Protein 3DF8 (pdb70)

Sequence (105 aa):
SNNALRYGDTEICCIDPSEESVLHLLLGKKYTLIISVVLGNGSTRQNFNNDIRSSSIPPGISSTILSRRRIKDLIDSSGLVERRSGQITTYALTEKGNVRNSSLPLLQYISSVLDRN

Secondary structure (DSSP, 8-state):
----EETTEE----TTSSTHHHHHSTT--HHHHHTSSSS-B-HHHHHHTSTT--HHHHHHHHHHHHHTTSEEEEESSSEEEEE-S---HHHH--HHHHHHHHHH-

Structure (mmCIF, N/CA/C/O backbone):
data_3DF8
#
_entry.id   3DF8
#
_cell.length_a   65.739
_cell.length_b   54.755
_cell.length_c   40.687
_cell.angle_alpha   90.00
_cell.angle_beta   125.31
_cell.angle_gamma   90.00
#
_symmetry.space_group_name_H-M   'C 1 2 1'
#
loop_
_entity.id
_entity.type
_entity.pdbx_description
1 polymer 'possible HxlR family transcriptional factor'
2 non-polymer 'ACETATE ION'
3 water water
#
loop_
_atom_site.group_PDB
_atom_site.id
_atom_site.type_symbol
_atom_site.label_atom_id
_atom_site.label_alt_id
_atom_site.label_comp_id
_atom_site.label_asym_id
_atom_site.label_entity_id
_atom_site.label_seq_id
_atom_site.pdbx_PDB_ins_code
_atom_site.Cartn_x
_atom_site.Cartn_y
_atom_site.Cartn_z
_atom_site.occupancy
_atom_site.B_iso_or_equiv
_atom_site.auth_seq_id
_atom_site.auth_comp_id
_atom_site.auth_asym_id
_atom_site.auth_atom_id
_atom_site.pdbx_PDB_model_num
ATOM 1 N N . SER A 1 1 ? -10.415 21.770 17.737 1.00 36.73 -2 SER A N 1
ATOM 2 C CA . SER A 1 1 ? -9.300 22.637 18.208 1.00 36.27 -2 SER A CA 1
ATOM 3 C C . SER A 1 1 ? -8.557 23.266 17.037 1.00 35.28 -2 SER A C 1
ATOM 4 O O . SER A 1 1 ? -8.379 22.640 15.973 1.00 35.90 -2 SER A O 1
ATOM 7 N N . ASN A 1 2 ? -8.124 24.504 17.269 1.00 33.96 -1 ASN A N 1
ATOM 8 C CA A ASN A 1 2 ? -7.662 25.408 16.215 0.50 33.06 -1 ASN A CA 1
ATOM 9 C CA B ASN A 1 2 ? -7.641 25.360 16.192 0.50 33.05 -1 ASN A CA 1
ATOM 10 C C . ASN A 1 2 ? -6.217 25.852 16.369 1.00 32.42 -1 ASN A C 1
ATOM 11 O O . ASN A 1 2 ? -5.703 25.916 17.477 1.00 32.77 -1 ASN A O 1
ATOM 20 N N . ALA A 1 3 ? -5.592 26.188 15.250 1.00 31.43 0 ALA A N 1
ATOM 21 C CA . ALA A 1 3 ? -4.314 26.862 15.272 1.00 31.00 0 ALA A CA 1
ATOM 22 C C . ALA A 1 3 ? -4.652 28.337 15.273 1.00 30.63 0 ALA A C 1
ATOM 23 O O . ALA A 1 3 ? -5.545 28.766 14.533 1.00 31.26 0 ALA A O 1
ATOM 33 N N . LEU A 1 5 ? -3.022 31.969 14.595 1.00 29.52 2 LEU A N 1
ATOM 34 C CA . LEU A 1 5 ? -1.845 32.551 13.938 1.00 30.45 2 LEU A CA 1
ATOM 35 C C . LEU A 1 5 ? -1.815 34.086 14.040 1.00 31.10 2 LEU A C 1
ATOM 36 O O . LEU A 1 5 ? -2.754 34.760 13.649 1.00 32.83 2 LEU A O 1
ATOM 41 N N . ARG A 1 6 ? -0.726 34.617 14.576 1.00 31.38 3 ARG A N 1
ATOM 42 C CA . ARG A 1 6 ? -0.573 36.055 14.754 1.00 31.04 3 ARG A CA 1
ATOM 43 C C . ARG A 1 6 ? -0.465 36.732 13.387 1.00 30.97 3 ARG A C 1
ATOM 44 O O . ARG A 1 6 ? 0.359 36.338 12.565 1.00 32.05 3 ARG A O 1
ATOM 52 N N . TYR A 1 7 ? -1.294 37.754 13.164 1.00 30.67 4 TYR A N 1
ATOM 53 C CA . TYR A 1 7 ? -1.218 38.537 11.932 1.00 30.64 4 TYR A CA 1
ATOM 54 C C . TYR A 1 7 ? -1.426 40.007 12.314 1.00 29.31 4 TYR A C 1
ATOM 55 O O . TYR A 1 7 ? -2.557 40.492 12.356 1.00 29.58 4 TYR A O 1
ATOM 64 N N . GLY A 1 8 ? -0.335 40.706 12.641 1.00 29.52 5 GLY A N 1
ATOM 65 C CA . GLY A 1 8 ? -0.478 42.089 13.106 1.00 29.08 5 GLY A CA 1
ATOM 66 C C . GLY A 1 8 ? -1.219 42.101 14.434 1.00 29.21 5 GLY A C 1
ATOM 67 O O . GLY A 1 8 ? -0.928 41.314 15.325 1.00 29.78 5 GLY A O 1
ATOM 68 N N . ASP A 1 9 ? -2.211 42.967 14.560 1.00 27.53 6 ASP A N 1
ATOM 69 C CA . ASP A 1 9 ? -2.978 43.109 15.794 1.00 29.01 6 ASP A CA 1
ATOM 70 C C . ASP A 1 9 ? -4.059 42.029 15.926 1.00 28.64 6 ASP A C 1
ATOM 71 O O . ASP A 1 9 ? -4.835 42.060 16.876 1.00 30.34 6 ASP A O 1
ATOM 76 N N . THR A 1 10 ? -4.131 41.110 14.963 1.00 28.31 7 THR A N 1
ATOM 77 C CA . THR A 1 10 ? -5.215 40.131 14.895 1.00 29.02 7 THR A CA 1
ATOM 78 C C . THR A 1 10 ? -4.652 38.709 15.031 1.00 27.83 7 THR A C 1
ATOM 79 O O . THR A 1 10 ? -3.436 38.485 14.855 1.00 27.98 7 THR A O 1
ATOM 83 N N . GLU A 1 11 ? -5.522 37.757 15.346 1.00 26.75 8 GLU A N 1
ATOM 84 C CA . GLU A 1 11 ? -5.136 36.351 15.200 1.00 28.15 8 GLU A CA 1
ATOM 85 C C . GLU A 1 11 ? -6.073 35.652 14.215 1.00 27.58 8 GLU A C 1
ATOM 86 O O . GLU A 1 11 ? -7.293 35.848 14.254 1.00 27.69 8 GLU A O 1
ATOM 92 N N . ILE A 1 12 ? -5.483 34.849 13.343 1.00 28.49 9 ILE A N 1
ATOM 93 C CA . ILE A 1 12 ? -6.224 34.097 12.330 1.00 28.91 9 ILE A CA 1
ATOM 94 C C . ILE A 1 12 ? -6.443 32.708 12.938 1.00 28.83 9 ILE A C 1
ATOM 95 O O . ILE A 1 12 ? -5.486 32.098 13.439 1.00 29.05 9 ILE A O 1
ATOM 100 N N . CYS A 1 13 ? -7.692 32.251 12.882 1.00 27.28 10 CYS A N 1
ATOM 101 C CA A CYS A 1 13 ? -8.078 30.950 13.372 0.50 27.26 10 CYS A CA 1
ATOM 102 C CA B CYS A 1 13 ? -8.090 30.941 13.362 0.50 28.31 10 CYS A CA 1
ATOM 103 C C . CYS A 1 13 ? -8.209 29.961 12.206 1.00 28.00 10 CYS A C 1
ATOM 104 O O . CYS A 1 13 ? -8.972 30.213 11.261 1.00 27.25 10 CYS A O 1
ATOM 109 N N . ILE A 1 14 ? -7.452 28.860 12.267 1.00 27.87 11 ILE A N 1
ATOM 110 C CA . ILE A 1 14 ? -7.549 27.773 11.287 1.00 28.04 11 ILE A CA 1
ATOM 111 C C . ILE A 1 14 ? -7.750 26.429 11.994 1.00 28.25 11 ILE A C 1
ATOM 112 O O . ILE A 1 14 ? -6.969 26.035 12.867 1.00 28.02 11 ILE A O 1
ATOM 117 N N . ASP A 1 15 ? -8.777 25.714 11.588 1.00 28.87 12 ASP A N 1
ATOM 118 C CA . ASP A 1 15 ? -8.945 24.371 12.055 1.00 30.05 12 ASP A CA 1
ATOM 119 C C . ASP A 1 15 ? -8.263 23.415 11.067 1.00 31.28 12 ASP A C 1
ATOM 120 O O . ASP A 1 15 ? -8.756 23.220 9.966 1.00 31.16 12 ASP A O 1
ATOM 125 N N . PRO A 1 16 ? -7.133 22.799 11.470 1.00 32.52 13 PRO A N 1
ATOM 126 C CA . PRO A 1 16 ? -6.366 22.006 10.524 1.00 33.72 13 PRO A CA 1
ATOM 127 C C . PRO A 1 16 ? -7.133 20.771 10.042 1.00 34.14 13 PRO A C 1
ATOM 128 O O . PRO A 1 16 ? -6.857 20.285 8.952 1.00 35.37 13 PRO A O 1
ATOM 132 N N . SER A 1 17 ? -8.095 20.287 10.833 1.00 35.19 14 SER A N 1
ATOM 133 C CA . SER A 1 17 ? -8.889 19.114 10.454 1.00 35.46 14 SER A CA 1
ATOM 134 C C . SER A 1 17 ? -10.103 19.438 9.566 1.00 35.43 14 SER A C 1
ATOM 135 O O . SER A 1 17 ? -10.689 18.533 8.970 1.00 35.51 14 SER A O 1
ATOM 138 N N . GLU A 1 18 ? -10.492 20.715 9.519 1.00 35.21 15 GLU A N 1
ATOM 139 C CA A GLU A 1 18 ? -11.559 21.189 8.631 0.50 35.18 15 GLU A CA 1
ATOM 140 C CA B GLU A 1 18 ? -11.546 21.181 8.612 0.50 35.12 15 GLU A CA 1
ATOM 141 C C . GLU A 1 18 ? -11.283 22.617 8.158 1.00 35.05 15 GLU A C 1
ATOM 142 O O . GLU A 1 18 ? -11.663 23.598 8.809 1.00 35.41 15 GLU A O 1
ATOM 153 N N . SER A 1 19 ? -10.578 22.722 7.042 1.00 34.61 16 SER A N 1
ATOM 154 C CA . SER A 1 19 ? -10.251 23.990 6.427 1.00 33.27 16 SER A CA 1
ATOM 155 C C . SER A 1 19 ? -9.994 23.714 4.972 1.00 33.78 16 SER A C 1
ATOM 156 O O . SER A 1 19 ? -9.529 22.624 4.618 1.00 34.23 16 SER A O 1
ATOM 159 N N . VAL A 1 20 ? -10.272 24.705 4.130 1.00 32.42 17 VAL A N 1
ATOM 160 C CA . VAL A 1 20 ? -9.977 24.617 2.696 1.00 32.16 17 VAL A CA 1
ATOM 161 C C . VAL A 1 20 ? -8.453 24.665 2.466 1.00 30.52 17 VAL A C 1
ATOM 162 O O . VAL A 1 20 ? -7.976 24.456 1.359 1.00 29.18 17 VAL A O 1
ATOM 166 N N . LEU A 1 21 ? -7.706 24.923 3.541 1.00 29.65 18 LEU A N 1
ATOM 167 C CA . LEU A 1 21 ? -6.253 24.853 3.500 1.00 28.31 18 LEU A CA 1
ATOM 168 C C . LEU A 1 21 ? -5.823 23.451 3.035 1.00 28.00 18 LEU A C 1
ATOM 169 O O . LEU A 1 21 ? -4.853 23.340 2.297 1.00 27.24 18 LEU A O 1
ATOM 174 N N . HIS A 1 22 ? -6.556 22.406 3.447 1.00 28.90 19 HIS A N 1
ATOM 175 C CA . HIS A 1 22 ? -6.261 21.027 3.059 1.00 30.07 19 HIS A CA 1
ATOM 176 C C . HIS A 1 22 ? -6.226 20.912 1.547 1.00 29.78 19 HIS A C 1
ATOM 177 O O . HIS A 1 22 ? -5.251 20.412 0.960 1.00 29.81 19 HIS A O 1
ATOM 184 N N . LEU A 1 23 ? -7.285 21.393 0.913 1.00 30.25 20 LEU A N 1
ATOM 185 C CA . LEU A 1 23 ? -7.368 21.335 -0.557 1.00 30.37 20 LEU A CA 1
ATOM 186 C C . LEU A 1 23 ? -6.252 22.166 -1.182 1.00 32.08 20 LEU A C 1
ATOM 187 O O . LEU A 1 23 ? -5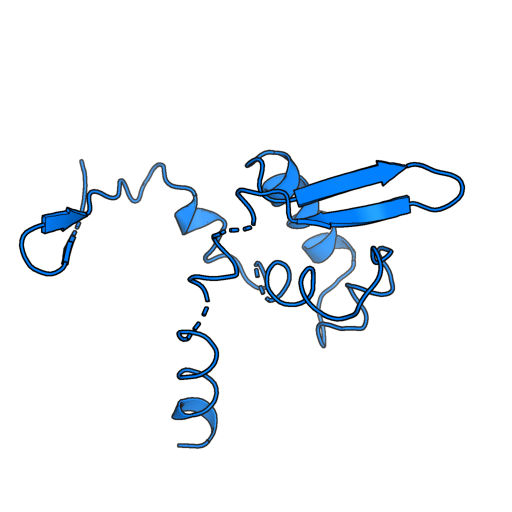.524 21.680 -2.070 1.00 32.10 20 LEU A O 1
ATOM 192 N N . LEU A 1 24 ? -6.104 23.391 -0.684 1.00 31.13 21 LEU A N 1
ATOM 193 C CA A LEU A 1 24 ? -5.102 24.306 -1.222 0.50 32.96 21 LEU A CA 1
ATOM 194 C CA B LEU A 1 24 ? -5.084 24.320 -1.184 0.50 32.90 21 LEU A CA 1
ATOM 195 C C . LEU A 1 24 ? -3.688 23.739 -1.206 1.00 32.52 21 LEU A C 1
ATOM 196 O O . LEU A 1 24 ? -2.888 24.059 -2.084 1.00 33.32 21 LEU A O 1
ATOM 205 N N . GLY A 1 25 ? -3.403 22.889 -0.235 1.00 32.78 22 GLY A N 1
ATOM 206 C CA . GLY A 1 25 ? -2.078 22.271 -0.122 1.00 32.77 22 GLY A CA 1
ATOM 207 C C . GLY A 1 25 ? -1.807 21.076 -1.029 1.00 32.09 22 GLY A C 1
ATOM 208 O O . GLY A 1 25 ? -0.650 20.775 -1.316 1.00 32.25 22 GLY A O 1
ATOM 209 N N . LYS A 1 26 ? -2.856 20.387 -1.470 1.00 31.77 23 LYS A N 1
ATOM 210 C CA . LYS A 1 26 ? -2.693 19.222 -2.330 1.00 31.54 23 LYS A CA 1
ATOM 211 C C . LYS A 1 26 ? -1.923 19.602 -3.599 1.00 30.09 23 LYS A 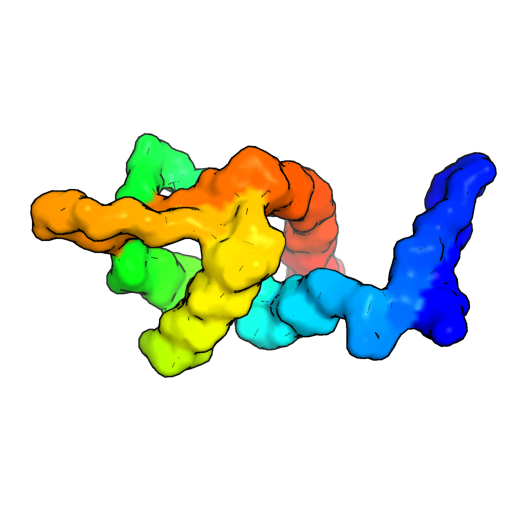C 1
ATOM 212 O O . LYS A 1 26 ? -2.096 20.721 -4.130 1.00 30.18 23 LYS A O 1
ATOM 218 N N . LYS A 1 27 ? -1.108 18.658 -4.079 1.00 29.46 24 LYS A N 1
ATOM 219 C CA . LYS A 1 27 ? -0.247 18.883 -5.225 1.00 28.20 24 LYS A CA 1
ATOM 220 C C . LYS A 1 27 ? -1.054 19.512 -6.367 1.00 28.47 24 LYS A C 1
ATOM 221 O O . LYS A 1 27 ? -2.137 19.019 -6.699 1.00 27.82 24 LYS A O 1
ATOM 227 N N . TYR A 1 28 ? -0.517 20.598 -6.946 1.00 28.32 25 TYR A N 1
ATOM 228 C CA . TYR A 1 28 ? -1.099 21.296 -8.107 1.00 28.81 25 TYR A CA 1
ATOM 229 C C . TYR A 1 28 ? -2.205 22.310 -7.836 1.00 28.80 25 TYR A C 1
ATOM 230 O O . TYR A 1 28 ? -2.531 23.094 -8.711 1.00 29.16 25 TYR A O 1
ATOM 239 N N . THR A 1 29 ? -2.806 22.288 -6.652 1.00 29.70 26 THR A N 1
ATOM 240 C CA . THR A 1 29 ? -4.030 23.111 -6.461 1.00 28.91 26 THR A CA 1
ATOM 241 C C . THR A 1 29 ? -3.724 24.580 -6.628 1.00 28.79 26 THR A C 1
ATOM 242 O O . THR A 1 29 ? -4.461 25.297 -7.314 1.00 29.77 26 THR A O 1
ATOM 254 N N . LEU A 1 31 ? -1.256 25.865 -8.251 1.00 29.49 28 LEU A N 1
ATOM 255 C CA . LEU A 1 31 ? -0.925 26.090 -9.670 1.00 29.99 28 LEU A CA 1
ATOM 256 C C . LEU A 1 31 ? -2.194 26.139 -10.532 1.00 30.67 28 LEU A C 1
ATOM 257 O O . LEU A 1 31 ? -2.239 26.936 -11.482 1.00 29.61 28 LEU A O 1
ATOM 262 N N . ILE A 1 32 ? -3.185 25.287 -10.245 1.00 29.61 29 ILE A N 1
ATOM 263 C CA . ILE A 1 32 ? -4.465 25.322 -11.009 1.00 29.63 29 ILE A CA 1
ATOM 264 C C . ILE A 1 32 ? -5.139 26.703 -10.810 1.00 29.77 29 ILE A C 1
ATOM 265 O O . ILE A 1 32 ? -5.554 27.360 -11.786 1.00 31.22 29 ILE A O 1
ATOM 270 N N . ILE A 1 33 ? -5.281 27.127 -9.558 1.00 29.65 30 ILE A N 1
ATOM 271 C CA . ILE A 1 33 ? -5.825 28.471 -9.275 1.00 29.78 30 ILE A CA 1
ATOM 272 C C . ILE A 1 33 ? -5.058 29.559 -10.007 1.00 30.83 30 ILE A C 1
ATOM 273 O O . ILE A 1 33 ? -5.651 30.456 -10.577 1.00 31.62 30 ILE A O 1
ATOM 278 N N . SER A 1 34 ? -3.729 29.467 -9.981 1.00 30.02 31 SER A N 1
ATOM 279 C CA . SER A 1 34 ? -2.897 30.477 -10.652 1.00 29.45 31 SER A CA 1
ATOM 280 C C . SER A 1 34 ? -3.117 30.504 -12.175 1.00 28.34 31 SER A C 1
ATOM 281 O O . SER A 1 34 ? -3.298 31.591 -12.793 1.00 29.92 31 SER A O 1
ATOM 284 N N . VAL A 1 35 ? -3.111 29.343 -12.809 1.00 29.48 32 VAL A N 1
ATOM 285 C CA A VAL A 1 35 ? -3.217 29.353 -14.278 0.50 29.47 32 VAL A CA 1
ATOM 286 C CA B VAL A 1 35 ? -3.229 29.293 -14.271 0.50 29.85 32 VAL A CA 1
ATOM 287 C C . VAL A 1 35 ? -4.628 29.763 -14.714 1.00 29.83 32 VAL A C 1
ATOM 288 O O . VAL A 1 35 ? -4.791 30.347 -15.768 1.00 29.45 32 VAL A O 1
ATOM 295 N N . LEU A 1 36 ? -5.645 29.463 -13.891 1.00 29.61 33 LEU A N 1
ATOM 296 C CA . LEU A 1 36 ? -7.026 29.830 -14.265 1.00 31.83 33 LEU A CA 1
ATOM 297 C C . LEU A 1 36 ? -7.212 31.343 -14.373 1.00 32.62 33 LEU A C 1
ATOM 298 O O . LEU A 1 36 ? -8.154 31.860 -15.026 1.00 33.33 33 LEU A O 1
ATOM 303 N N . GLY A 1 37 ? -6.299 32.068 -13.741 1.00 32.67 34 GLY A N 1
ATOM 304 C CA . GLY A 1 37 ? -6.279 33.536 -13.828 1.00 34.43 34 GLY A CA 1
ATOM 305 C C . GLY A 1 37 ? -5.287 34.122 -14.824 1.00 34.47 34 GLY A C 1
ATOM 306 O O . GLY A 1 37 ? -5.086 35.329 -14.829 1.00 34.99 34 GLY A O 1
ATOM 307 N N . ASN A 1 38 ? -4.641 33.283 -15.638 1.00 35.53 35 ASN A N 1
ATOM 308 C CA . ASN A 1 38 ? -3.778 33.728 -16.753 1.00 35.74 35 ASN A CA 1
ATOM 309 C C . ASN A 1 38 ? -4.611 34.108 -17.985 1.00 37.71 35 ASN A C 1
ATOM 310 O O . ASN A 1 38 ? -5.821 33.904 -17.997 1.00 38.33 35 ASN A O 1
ATOM 315 N N . GLY A 1 39 ? -3.966 34.615 -19.038 1.00 39.07 36 GLY A N 1
ATOM 316 C CA . GLY A 1 39 ? -4.673 34.919 -20.316 1.00 40.35 36 GLY A CA 1
ATOM 317 C C . GLY A 1 39 ? -5.968 35.731 -20.235 1.00 40.83 36 GLY A C 1
ATOM 318 O O . GLY A 1 39 ? -6.278 36.332 -19.194 1.00 40.09 36 GLY A O 1
ATOM 319 N N . SER A 1 40 ? -6.740 35.732 -21.329 1.00 41.52 37 SER A N 1
ATOM 320 C CA . SER A 1 40 ? -7.865 36.680 -21.492 1.00 42.35 37 SER A CA 1
AT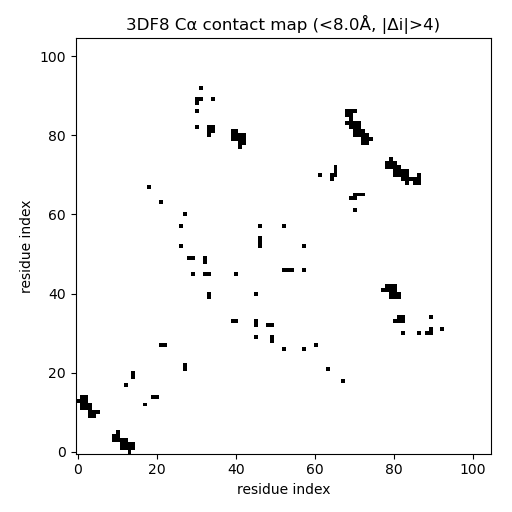OM 321 C C . SER A 1 40 ? -9.234 36.028 -21.721 1.00 42.42 37 SER A C 1
ATOM 322 O O . SER A 1 40 ? -10.228 36.715 -22.004 1.00 43.03 37 SER A O 1
ATOM 325 N N . THR A 1 41 ? -9.281 34.709 -21.618 1.00 41.48 38 THR A N 1
ATOM 326 C CA . THR A 1 41 ? -10.417 33.957 -22.134 1.00 41.13 38 THR A CA 1
ATOM 327 C C . THR A 1 41 ? -10.581 32.795 -21.206 1.00 39.96 38 THR A C 1
ATOM 328 O O . THR A 1 41 ? -9.594 32.339 -20.624 1.00 40.02 38 THR A O 1
ATOM 332 N N . ARG A 1 42 ? -11.815 32.308 -21.068 1.00 38.48 39 ARG A N 1
ATOM 333 C CA . ARG A 1 42 ? -12.038 31.048 -20.363 1.00 36.84 39 ARG A CA 1
ATOM 334 C C . ARG A 1 42 ? -11.213 29.948 -21.033 1.00 35.70 39 ARG A C 1
ATOM 335 O O . ARG A 1 42 ? -11.159 29.866 -22.259 1.00 35.70 39 ARG A O 1
ATOM 343 N N . GLN A 1 43 ? -10.641 29.067 -20.218 1.00 34.69 40 GLN A N 1
ATOM 344 C CA . GLN A 1 43 ? -9.776 27.977 -20.710 1.00 33.10 40 GLN A CA 1
ATOM 345 C C . GLN A 1 43 ? -10.503 26.657 -20.692 1.00 32.14 40 GLN A C 1
ATOM 346 O O . GLN A 1 43 ? -11.269 26.403 -19.771 1.00 31.59 40 GLN A O 1
ATOM 352 N N . ASN A 1 44 ? -10.218 25.808 -21.680 1.00 28.58 41 ASN A N 1
ATOM 353 C CA . ASN A 1 44 ? -10.733 24.442 -21.672 1.00 30.12 41 ASN A CA 1
ATOM 354 C C . ASN A 1 44 ? -9.770 23.560 -20.902 1.00 29.00 41 ASN A C 1
ATOM 355 O O . ASN A 1 44 ? -8.722 24.046 -20.428 1.00 29.15 41 ASN A O 1
ATOM 360 N N . PHE A 1 45 ? -10.112 22.277 -20.766 1.00 29.73 42 PHE A N 1
ATOM 361 C CA . PHE A 1 45 ? -9.364 21.377 -19.899 1.00 30.13 42 PHE A CA 1
ATOM 362 C C . PHE A 1 45 ? -7.960 21.157 -20.412 1.00 30.35 42 PHE A C 1
ATOM 363 O O . PHE A 1 45 ? -6.999 21.168 -19.616 1.00 29.85 42 PHE A O 1
ATOM 371 N N . ASN A 1 46 ? -7.834 21.028 -21.730 1.00 30.11 43 ASN A N 1
ATOM 372 C CA A ASN A 1 46 ? -6.501 20.863 -22.338 0.50 30.41 43 ASN A CA 1
ATOM 373 C CA B ASN A 1 46 ? -6.505 20.840 -22.326 0.50 30.64 43 ASN A CA 1
ATOM 374 C C . ASN A 1 46 ? -5.610 22.071 -22.137 1.00 30.53 43 ASN A C 1
ATOM 375 O O . ASN A 1 46 ? -4.413 21.919 -21.905 1.00 31.41 43 ASN A O 1
ATOM 384 N N . ASP A 1 47 ? -6.194 23.271 -22.225 1.00 30.93 44 ASP A N 1
ATOM 385 C CA . ASP A 1 47 ? -5.454 24.548 -22.028 1.00 32.46 44 ASP A CA 1
ATOM 386 C C . ASP A 1 47 ? -4.799 24.554 -20.632 1.00 31.87 44 ASP A C 1
ATOM 387 O O . ASP A 1 47 ? -3.628 24.926 -20.456 1.00 30.64 44 ASP A O 1
ATOM 392 N N . ILE A 1 48 ? -5.610 24.187 -19.646 1.00 30.43 45 ILE A N 1
ATOM 393 C CA . ILE A 1 48 ? -5.194 24.155 -18.240 1.00 30.48 45 ILE A CA 1
ATOM 394 C C . ILE A 1 48 ? -4.104 23.108 -18.043 1.00 30.36 45 ILE A C 1
ATOM 395 O O . ILE A 1 48 ? -3.036 23.404 -17.506 1.00 29.97 45 ILE A O 1
ATOM 400 N N . ARG A 1 49 ? -4.369 21.883 -18.500 1.00 29.39 46 ARG A N 1
ATOM 401 C CA . ARG A 1 49 ? -3.420 20.778 -18.350 1.00 30.94 46 ARG A CA 1
ATOM 402 C C . ARG A 1 49 ? -2.065 21.091 -19.006 1.00 30.35 46 ARG A C 1
ATOM 403 O O . ARG A 1 49 ? -1.009 20.856 -18.406 1.00 30.44 46 ARG A O 1
ATOM 411 N N . SER A 1 50 ? -2.101 21.680 -20.210 1.00 30.07 47 SER A N 1
ATOM 412 C CA . SER A 1 50 ? -0.892 22.038 -20.951 1.00 31.54 47 SER A CA 1
ATOM 413 C C . SER A 1 50 ? -0.062 23.098 -20.259 1.00 31.04 47 SER A C 1
ATOM 414 O O . SER A 1 50 ? 1.149 23.188 -20.479 1.00 30.98 47 SER A O 1
ATOM 417 N N . SER A 1 51 ? -0.726 23.903 -19.430 1.00 30.50 48 SER A N 1
ATOM 418 C CA A SER A 1 51 ? -0.096 25.011 -18.723 0.50 30.66 48 SER A CA 1
ATOM 419 C CA B SER A 1 51 ? -0.054 25.001 -18.754 0.50 30.50 48 SER A CA 1
ATOM 420 C C . SER A 1 51 ? 0.581 24.579 -17.419 1.00 30.93 48 SER A C 1
ATOM 421 O O . SER A 1 51 ? 1.285 25.365 -16.798 1.00 31.22 48 SER A O 1
ATOM 426 N N . ILE A 1 52 ? 0.358 23.332 -16.992 1.00 30.63 49 ILE A N 1
ATOM 427 C CA . ILE A 1 52 ? 0.962 22.825 -15.761 1.00 30.93 49 ILE A CA 1
ATOM 428 C C . ILE A 1 52 ? 1.750 21.562 -16.111 1.00 31.45 49 ILE A C 1
ATOM 429 O O . ILE A 1 52 ? 1.195 20.460 -16.071 1.00 30.7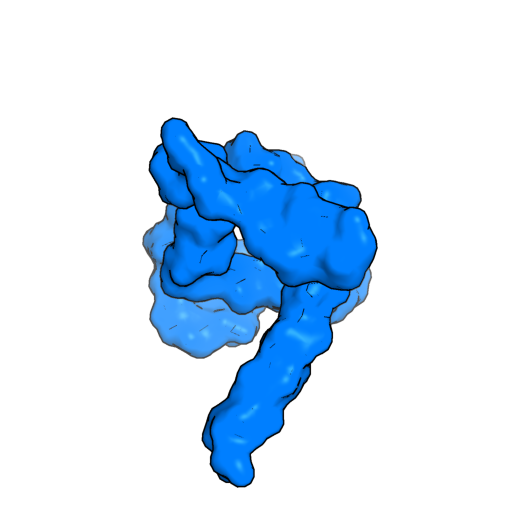6 49 ILE A O 1
ATOM 434 N N A PRO A 1 53 ? 3.082 21.708 -16.248 0.50 32.17 50 PRO A N 1
ATOM 435 N N B PRO A 1 53 ? 2.959 21.729 -16.684 0.50 32.15 50 PRO A N 1
ATOM 436 C CA A PRO A 1 53 ? 3.995 20.623 -16.611 0.50 32.18 50 PRO A CA 1
ATOM 437 C CA B PRO A 1 53 ? 3.715 20.547 -17.107 0.50 32.28 50 PRO A CA 1
ATOM 438 C C A PRO A 1 53 ? 3.709 19.347 -15.822 0.50 32.28 50 PRO A C 1
ATOM 439 C C B PRO A 1 53 ? 3.771 19.433 -16.047 0.50 32.52 50 PRO A C 1
ATOM 440 O O A PRO A 1 53 ? 3.717 19.382 -14.589 0.50 32.32 50 PRO A O 1
ATOM 441 O O B PRO A 1 53 ? 4.068 19.676 -14.884 0.50 32.62 50 PRO A O 1
ATOM 448 N N . GLY A 1 54 ? 3.447 18.225 -16.496 1.00 32.85 51 GLY A N 1
ATOM 449 C CA . GLY A 1 54 ? 3.374 17.000 -15.702 1.00 32.55 51 GLY A CA 1
ATOM 450 C C . GLY A 1 54 ? 2.099 16.623 -14.957 1.00 31.92 51 GLY A C 1
ATOM 451 O O . GLY A 1 54 ? 2.011 15.492 -14.456 1.00 32.11 51 GLY A O 1
ATOM 452 N N . ILE A 1 55 ? 1.118 17.529 -14.849 1.00 30.84 52 ILE A N 1
ATOM 453 C CA . ILE A 1 55 ? -0.154 17.165 -14.215 1.00 30.41 52 ILE A CA 1
ATOM 454 C C . ILE A 1 55 ? -0.915 16.120 -15.068 1.00 29.49 52 ILE A C 1
ATOM 455 O O . ILE A 1 55 ? -0.989 16.260 -16.283 1.00 30.15 52 ILE A O 1
ATOM 460 N N . SER A 1 56 ? -1.463 15.079 -14.438 1.00 29.28 53 SER A N 1
ATOM 461 C CA . SER A 1 56 ? -2.278 14.092 -15.168 1.00 29.08 53 SER A CA 1
ATOM 462 C C . SER A 1 56 ? -3.714 14.586 -15.333 1.00 28.45 53 SER A C 1
ATOM 463 O O . SER A 1 56 ? -4.179 15.450 -14.576 1.00 29.02 53 SER A O 1
ATOM 466 N N . SER A 1 57 ? -4.406 14.056 -16.344 1.00 28.29 54 SER A N 1
ATOM 467 C C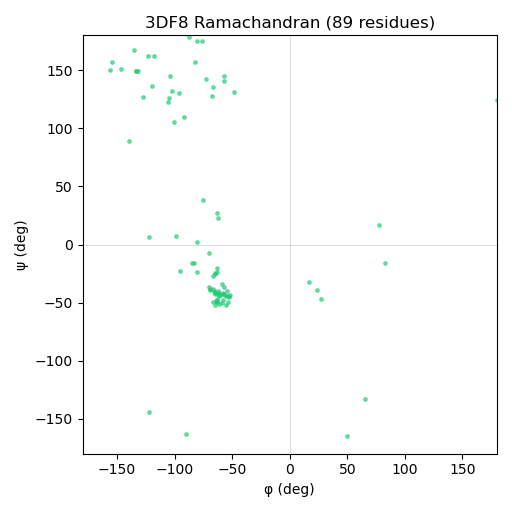A . SER A 1 57 ? -5.828 14.379 -16.512 1.00 29.38 54 SER A CA 1
ATOM 468 C C . SER A 1 57 ? -6.598 13.995 -15.255 1.00 29.47 54 SER A C 1
ATOM 469 O O . SER A 1 57 ? -7.478 14.724 -14.829 1.00 30.03 54 SER A O 1
ATOM 472 N N . THR A 1 58 ? -6.284 12.829 -14.689 1.00 29.45 55 THR A N 1
ATOM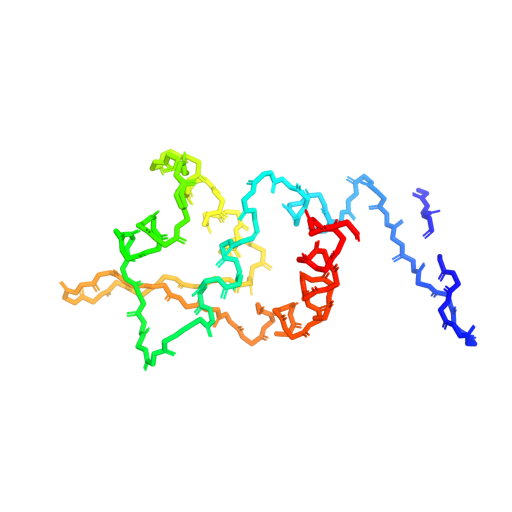 473 C CA . THR A 1 58 ? -6.990 12.360 -13.493 1.00 29.58 55 THR A CA 1
ATOM 474 C C . THR A 1 58 ? -6.852 13.352 -12.330 1.00 29.16 55 THR A C 1
ATOM 475 O O . THR A 1 58 ? -7.844 13.700 -11.705 1.00 28.38 55 THR A O 1
ATOM 479 N N . ILE A 1 59 ? -5.627 13.765 -12.025 1.00 27.97 56 ILE A N 1
ATOM 480 C CA . ILE A 1 59 ? -5.407 14.700 -10.912 1.00 29.61 56 ILE A CA 1
ATOM 481 C C . ILE A 1 59 ? -6.061 16.042 -11.228 1.00 29.82 56 ILE A C 1
ATOM 482 O O . ILE A 1 59 ? -6.692 16.670 -10.357 1.00 29.80 56 ILE A O 1
ATOM 487 N N . LEU A 1 60 ? -5.922 16.507 -12.470 1.00 29.61 57 LEU A N 1
ATOM 488 C CA . LEU A 1 60 ? -6.524 17.797 -12.820 1.00 28.72 57 LEU A CA 1
ATOM 489 C C . LEU A 1 60 ? -8.036 17.760 -12.640 1.00 29.13 57 LEU A C 1
ATOM 490 O O . LEU A 1 60 ? -8.622 18.704 -12.099 1.00 29.42 57 LEU A O 1
ATOM 495 N N . SER A 1 61 ? -8.653 16.682 -13.083 1.00 28.67 58 SER A N 1
ATOM 496 C CA . SER A 1 61 ? -10.114 16.544 -12.999 1.00 27.98 58 SER A CA 1
ATOM 497 C C . SER A 1 61 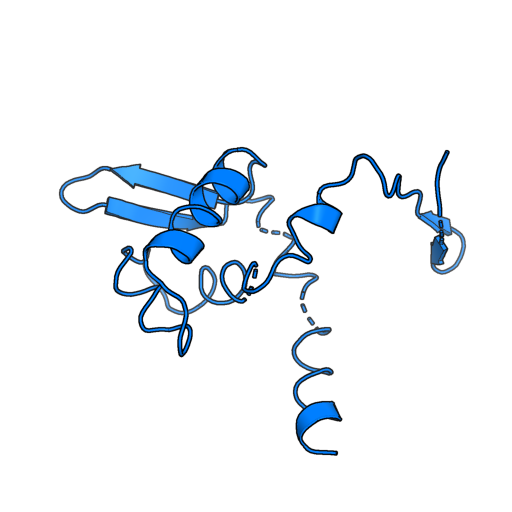? -10.550 16.492 -11.516 1.00 28.84 58 SER A C 1
ATOM 498 O O . SER A 1 61 ? -11.545 17.126 -11.124 1.00 30.15 58 SER A O 1
ATOM 501 N N . ARG A 1 62 ? -9.804 15.751 -10.700 1.00 28.63 59 ARG A N 1
ATOM 502 C CA A ARG A 1 62 ? -10.132 15.579 -9.274 0.50 29.99 59 ARG A CA 1
ATOM 503 C CA B ARG A 1 62 ? -10.146 15.593 -9.284 0.50 29.05 59 ARG A CA 1
ATOM 504 C C . ARG A 1 62 ? -10.003 16.912 -8.545 1.00 29.34 59 ARG A C 1
ATOM 505 O O . ARG A 1 62 ? -10.857 17.266 -7.723 1.00 29.15 59 ARG A O 1
ATOM 520 N N . ARG A 1 63 ? -8.941 17.663 -8.858 1.00 28.62 60 ARG A N 1
ATOM 521 C CA . ARG A 1 63 ? -8.761 18.974 -8.210 1.00 29.17 60 ARG A CA 1
ATOM 522 C C . ARG A 1 63 ? -9.802 20.015 -8.647 1.00 28.84 60 ARG A C 1
ATOM 523 O O . ARG A 1 63 ? -10.327 20.781 -7.819 1.00 28.65 60 ARG A O 1
ATOM 531 N N . ILE A 1 64 ? -10.151 19.980 -9.933 1.00 29.26 61 ILE A N 1
ATOM 532 C CA . ILE A 1 64 ? -11.184 20.856 -10.463 1.00 30.51 61 ILE A CA 1
ATOM 533 C C . ILE A 1 64 ? -12.504 20.549 -9.741 1.00 30.34 61 ILE A C 1
ATOM 534 O O . ILE A 1 64 ? -13.196 21.480 -9.345 1.00 30.98 61 ILE A O 1
ATOM 539 N N . LYS A 1 65 ? -12.838 19.279 -9.553 1.00 30.75 62 LYS A N 1
ATOM 540 C CA . LYS A 1 65 ? -14.099 18.954 -8.873 1.00 30.94 62 LYS A CA 1
ATOM 541 C C . LYS A 1 65 ? -14.073 19.525 -7.445 1.00 30.64 62 LYS A C 1
ATOM 542 O O . LYS A 1 65 ? -15.081 20.079 -6.977 1.00 30.81 62 LYS A O 1
ATOM 548 N N . ASP A 1 66 ? -12.931 19.398 -6.765 1.00 29.42 63 ASP A N 1
ATOM 549 C CA . ASP A 1 66 ? -12.878 19.802 -5.360 1.00 29.50 63 ASP A CA 1
ATOM 550 C C . ASP A 1 66 ? -12.978 21.320 -5.356 1.00 28.62 63 ASP A C 1
ATOM 551 O O . ASP A 1 66 ? -13.574 21.903 -4.442 1.00 28.98 63 ASP A O 1
ATOM 556 N N . LEU A 1 67 ? -12.352 21.941 -6.358 1.00 28.40 64 LEU A N 1
ATOM 557 C CA . LEU A 1 67 ? -12.398 23.406 -6.450 1.00 26.03 64 LEU A CA 1
ATOM 558 C C . LEU A 1 67 ? -13.796 23.953 -6.748 1.00 27.98 64 LEU A C 1
ATOM 559 O O . LEU A 1 67 ? -14.183 25.012 -6.231 1.00 28.27 64 LEU A O 1
ATOM 564 N N . ILE A 1 68 ? -14.528 23.250 -7.605 1.00 27.87 65 ILE A N 1
ATOM 565 C CA . ILE A 1 68 ? -15.940 23.586 -7.890 1.00 28.22 65 ILE A CA 1
ATOM 566 C C . ILE A 1 68 ? -16.769 23.403 -6.601 1.00 28.92 65 ILE A C 1
ATOM 567 O O . ILE A 1 68 ? -17.548 24.276 -6.211 1.00 28.86 65 ILE A O 1
ATOM 572 N N . ASP A 1 69 ? -16.594 22.272 -5.938 1.00 28.29 66 ASP A N 1
ATOM 573 C CA . ASP A 1 69 ? -17.330 21.994 -4.694 1.00 30.66 66 ASP A CA 1
ATOM 574 C C . ASP A 1 69 ? -17.075 23.052 -3.605 1.00 30.59 66 ASP A C 1
ATOM 575 O O . ASP A 1 69 ? -17.985 23.383 -2.830 1.00 30.51 66 ASP A O 1
ATOM 580 N N . SER A 1 70 ? -15.853 23.586 -3.572 1.00 29.87 67 SER A N 1
ATOM 581 C CA A SER A 1 70 ? -15.437 24.584 -2.588 0.50 30.17 67 SER A CA 1
ATOM 582 C CA B SER A 1 70 ? -15.464 24.586 -2.570 0.50 30.43 67 SER A CA 1
ATOM 583 C C . SER A 1 70 ? -15.789 26.016 -2.991 1.00 30.20 67 SER A C 1
ATOM 584 O O . SER A 1 70 ? -15.532 26.952 -2.232 1.00 30.92 67 SER A O 1
ATOM 589 N N . GLY A 1 71 ? -16.394 26.165 -4.179 1.00 29.53 68 GLY A N 1
ATOM 590 C CA . GLY A 1 71 ? -16.882 27.465 -4.672 1.00 29.80 68 GLY A CA 1
ATOM 591 C C . GLY A 1 71 ? -15.812 28.391 -5.225 1.00 29.21 68 GLY A C 1
ATOM 592 O O . GLY A 1 71 ? -16.036 29.606 -5.344 1.00 30.11 68 GLY A O 1
ATOM 593 N N . LEU A 1 72 ? -14.640 27.843 -5.539 1.00 29.88 69 LEU A N 1
ATOM 594 C CA . LEU A 1 72 ? -13.531 28.642 -6.076 1.00 27.91 69 LEU A CA 1
ATOM 595 C C . LEU A 1 72 ? -13.447 28.627 -7.607 1.00 29.19 69 LEU A C 1
ATOM 596 O O . LEU A 1 72 ? -12.812 29.516 -8.183 1.00 29.94 69 LEU A O 1
ATOM 601 N N . VAL A 1 73 ? -14.018 27.598 -8.242 1.00 29.25 70 VAL A N 1
ATOM 602 C CA . VAL A 1 73 ? -13.976 27.432 -9.732 1.00 28.03 70 VAL A CA 1
ATOM 603 C C . VAL A 1 73 ? -15.383 27.076 -10.215 1.00 28.87 70 VAL A C 1
ATOM 604 O O . VAL A 1 73 ? -16.167 26.488 -9.479 1.00 28.62 70 VAL A O 1
ATOM 608 N N . GLU A 1 74 ? -15.715 27.487 -11.438 1.00 28.71 71 GLU A N 1
ATOM 609 C CA . GLU A 1 74 ? -16.949 27.008 -12.060 1.00 29.45 71 GLU A CA 1
ATOM 610 C C . GLU A 1 74 ? -16.650 26.532 -13.474 1.00 31.15 71 GLU A C 1
ATOM 611 O O . GLU A 1 74 ? -15.697 27.033 -14.142 1.00 29.70 71 GLU A O 1
ATOM 617 N N . ARG A 1 75 ? -17.435 25.533 -13.904 1.00 29.67 72 ARG A N 1
ATOM 618 C CA . ARG A 1 75 ? -17.367 24.986 -15.271 1.00 30.13 72 ARG A CA 1
ATOM 619 C C . ARG A 1 75 ? -18.541 25.565 -16.078 1.00 30.14 72 ARG A C 1
ATOM 620 O O . ARG A 1 75 ? -19.672 25.598 -15.587 1.00 30.30 72 ARG A O 1
ATOM 628 N N . ARG A 1 76 ? -18.256 26.059 -17.286 1.00 28.92 73 ARG A N 1
ATOM 629 C CA . ARG A 1 76 ? -19.335 26.418 -18.189 1.00 29.77 73 ARG A CA 1
ATOM 630 C C . ARG A 1 76 ? -19.443 25.379 -19.284 1.00 28.36 73 ARG A C 1
ATOM 631 O O . ARG A 1 76 ? -18.472 25.191 -19.986 1.00 28.53 73 ARG A O 1
ATOM 639 N N . SER A 1 77 ? -20.602 24.744 -19.459 1.00 28.58 74 SER A N 1
ATOM 640 C CA . SER A 1 77 ? -20.793 23.830 -20.561 1.00 28.95 74 SER A CA 1
ATOM 641 C C . SER A 1 77 ? -21.573 24.569 -21.627 1.00 28.76 74 SER A C 1
ATOM 642 O O . SER A 1 77 ? -22.773 24.848 -21.455 1.00 28.16 74 SER A O 1
ATOM 645 N N . GLY A 1 78 ? -20.872 24.945 -22.693 1.00 29.21 75 GLY A N 1
ATOM 646 C CA . GLY A 1 78 ? -21.482 25.588 -23.853 1.00 28.28 75 GLY A CA 1
ATOM 647 C C . GLY A 1 78 ? -21.171 24.726 -25.077 1.00 29.02 75 GLY A C 1
ATOM 648 O O . GLY A 1 78 ? -21.147 23.505 -25.000 1.00 28.84 75 GLY A O 1
ATOM 649 N N . GLN A 1 79 ? -20.948 25.342 -26.225 1.00 27.77 76 GLN A N 1
ATOM 650 C CA . GLN A 1 79 ? -20.537 24.548 -27.377 1.00 27.63 76 GLN A CA 1
ATOM 651 C C . GLN A 1 79 ? -19.154 23.969 -27.103 1.00 28.99 76 GLN A C 1
ATOM 652 O O . GLN A 1 79 ? -18.795 22.934 -27.680 1.00 29.21 76 GLN A O 1
ATOM 658 N N . ILE A 1 80 ? -18.384 24.656 -26.263 1.00 27.96 77 ILE A N 1
ATOM 659 C CA . ILE A 1 80 ? -17.164 24.076 -25.650 1.00 29.86 77 ILE A CA 1
ATOM 660 C C . ILE A 1 80 ? -17.307 24.171 -24.130 1.00 29.27 77 ILE A C 1
ATOM 661 O O . ILE A 1 80 ? -18.156 24.927 -23.647 1.00 30.11 77 ILE A O 1
ATOM 666 N N . THR A 1 81 ? -16.510 23.384 -23.403 1.00 28.43 78 THR A N 1
ATOM 667 C CA . THR A 1 81 ? -16.523 23.384 -21.939 1.00 28.22 78 THR A CA 1
ATOM 668 C C . THR A 1 81 ? -15.289 24.116 -21.452 1.00 28.52 78 THR A C 1
ATOM 669 O O . THR A 1 81 ? -14.147 23.787 -21.846 1.00 28.61 78 THR A O 1
ATOM 673 N N . THR A 1 82 ? -15.511 25.118 -20.609 1.00 28.37 79 THR A N 1
ATOM 674 C CA . THR A 1 82 ? -14.420 25.966 -20.131 1.00 28.26 79 THR A CA 1
ATOM 675 C C . THR A 1 82 ? -14.554 26.187 -18.621 1.00 28.32 79 THR A C 1
ATOM 676 O O . THR A 1 82 ? -15.614 25.907 -18.059 1.00 28.07 79 THR A O 1
ATOM 680 N N . TYR A 1 83 ? -13.491 26.716 -18.007 1.00 29.04 80 TYR A N 1
ATOM 681 C CA . TYR A 1 83 ? -13.385 26.842 -16.558 1.00 29.15 80 TYR A CA 1
ATOM 682 C C . TYR A 1 83 ? -12.886 28.258 -16.250 1.00 29.55 80 TYR A C 1
ATOM 683 O O . TYR A 1 83 ? -12.141 28.869 -17.020 1.00 29.25 80 TYR A O 1
ATOM 692 N N . ALA A 1 84 ? -13.306 28.758 -15.102 1.00 30.07 81 ALA A N 1
ATOM 693 C CA . ALA A 1 84 ? -12.898 30.065 -14.658 1.00 29.00 81 ALA A CA 1
ATOM 694 C C . ALA A 1 84 ? -12.974 30.097 -13.138 1.00 29.39 81 ALA A C 1
ATOM 695 O O . ALA A 1 84 ? -13.731 29.355 -12.503 1.00 28.04 81 ALA A O 1
ATOM 697 N N . LEU A 1 85 ? -12.208 31.004 -12.562 1.00 27.83 82 LEU A N 1
ATOM 698 C CA . LEU A 1 85 ? -12.313 31.261 -11.129 1.00 28.72 82 LEU A CA 1
ATOM 699 C C . LEU A 1 85 ? -13.618 32.020 -10.833 1.00 28.37 82 LEU A C 1
ATOM 700 O O . LEU A 1 85 ? -14.051 32.924 -11.592 1.00 29.93 82 LEU A O 1
ATOM 705 N N . THR A 1 86 ? -14.234 31.677 -9.709 1.00 28.05 83 THR A N 1
ATOM 706 C CA . THR A 1 86 ? -15.306 32.493 -9.150 1.00 29.08 83 THR A CA 1
ATOM 707 C C . THR A 1 86 ? -14.710 33.730 -8.469 1.00 28.70 83 THR A C 1
ATOM 708 O O . THR A 1 86 ? -13.473 33.872 -8.366 1.00 28.56 83 THR A O 1
ATOM 712 N N . GLU A 1 87 ? -15.565 34.643 -7.995 1.00 28.48 84 GLU A N 1
ATOM 713 C CA . GLU A 1 87 ? -15.087 35.783 -7.197 1.00 28.21 84 GLU A CA 1
ATOM 714 C C . GLU A 1 87 ? -14.224 35.303 -6.039 1.00 27.98 84 GLU A C 1
ATOM 715 O O . GLU A 1 87 ? -13.143 35.843 -5.801 1.00 28.08 84 GLU A O 1
ATOM 721 N N . LYS A 1 88 ? -14.678 34.267 -5.336 1.00 26.90 85 LYS A N 1
ATOM 722 C CA . LYS A 1 88 ? -13.841 33.696 -4.236 1.00 27.64 85 LYS A CA 1
ATOM 723 C C . LYS A 1 88 ? -12.505 33.134 -4.735 1.00 27.48 85 LYS A C 1
ATOM 724 O O . LYS A 1 88 ? -11.465 33.369 -4.095 1.00 28.05 85 LYS A O 1
ATOM 730 N N . GLY A 1 89 ? -12.521 32.417 -5.859 1.00 27.29 86 GLY A N 1
ATOM 731 C CA . GLY A 1 89 ? -11.278 31.833 -6.408 1.00 27.82 86 GLY A CA 1
ATOM 732 C C . GLY A 1 89 ? -10.300 32.939 -6.789 1.00 27.71 86 GLY A C 1
ATOM 733 O O . GLY A 1 89 ? -9.070 32.813 -6.559 1.00 26.30 86 GLY A O 1
ATOM 742 N N . ASN A 1 91 ? -10.150 35.940 -5.409 1.00 28.62 88 ASN A N 1
ATOM 743 C CA . ASN A 1 91 ? -9.609 36.407 -4.128 1.00 28.64 88 ASN A CA 1
ATOM 744 C C . ASN A 1 91 ? -8.476 35.527 -3.605 1.00 27.84 88 ASN A C 1
ATOM 745 O O . ASN A 1 91 ? -7.444 36.019 -3.139 1.00 27.84 88 ASN A O 1
ATOM 750 N N . VAL A 1 92 ? -8.668 34.219 -3.635 1.00 27.04 89 VAL A N 1
ATOM 751 C CA . VAL A 1 92 ? -7.552 33.325 -3.311 1.00 28.12 89 VAL A CA 1
ATOM 752 C C . VAL A 1 92 ? -6.323 33.601 -4.207 1.00 27.67 89 VAL A C 1
ATOM 753 O O . VAL A 1 92 ? -5.209 33.665 -3.716 1.00 26.90 89 VAL A O 1
ATOM 757 N N . ARG A 1 93 ? -6.548 33.772 -5.506 1.00 28.09 90 ARG A N 1
ATOM 758 C CA . ARG A 1 93 ? -5.422 33.888 -6.432 1.00 28.32 90 ARG A CA 1
ATOM 759 C C . ARG A 1 93 ? -4.688 35.143 -6.068 1.00 27.74 90 ARG A C 1
ATOM 760 O O . ARG A 1 93 ? -3.454 35.180 -6.049 1.00 27.95 90 ARG A O 1
ATOM 768 N N . ASN A 1 94 ? -5.459 36.176 -5.767 1.00 28.92 91 ASN A N 1
ATOM 769 C CA . ASN A 1 94 ? -4.886 37.494 -5.404 1.00 29.99 91 ASN A CA 1
ATOM 770 C C . ASN A 1 94 ? -3.915 37.371 -4.211 1.00 32.12 91 ASN A C 1
ATOM 771 O O . ASN A 1 94 ? -2.841 37.961 -4.232 1.00 31.33 91 ASN A O 1
ATOM 776 N N . SER A 1 95 ? -4.292 36.604 -3.190 1.00 32.21 92 SER A N 1
ATOM 777 C CA A SER A 1 95 ? -3.400 36.395 -2.041 0.50 33.67 92 SER A CA 1
ATOM 778 C CA B SER A 1 95 ? -3.426 36.377 -2.031 0.50 33.29 92 SER A CA 1
ATOM 779 C C . SER A 1 95 ? -2.286 35.405 -2.316 1.00 33.56 92 SER A C 1
ATOM 780 O O . SER A 1 95 ? -1.258 35.427 -1.651 1.00 35.19 92 SER A O 1
ATOM 785 N N . LEU A 1 96 ? -2.471 34.542 -3.311 1.00 32.37 93 LEU A N 1
ATOM 786 C CA . LEU A 1 96 ? -1.491 33.550 -3.647 1.00 32.67 93 LEU A CA 1
ATOM 787 C C . LEU A 1 96 ? -0.295 34.105 -4.388 1.00 30.83 93 LEU A C 1
ATOM 788 O O . LEU A 1 96 ? 0.820 33.633 -4.159 1.00 30.82 93 LEU A O 1
ATOM 801 N N . PRO A 1 98 ? 1.715 36.844 -4.434 1.00 29.05 95 PRO A N 1
ATOM 802 C CA . PRO A 1 98 ? 2.974 37.244 -3.779 1.00 29.62 95 PRO A CA 1
ATOM 803 C C . PRO A 1 98 ? 3.757 36.083 -3.167 1.00 29.38 95 PRO A C 1
ATOM 804 O O . PRO A 1 98 ? 5.012 36.095 -3.173 1.00 28.71 95 PRO A O 1
ATOM 808 N N . LEU A 1 99 ? 3.042 35.062 -2.695 1.00 29.20 96 LEU A N 1
ATOM 809 C CA . LEU A 1 99 ? 3.663 33.870 -2.139 1.00 29.63 96 LEU A CA 1
ATOM 810 C C . LEU A 1 99 ? 4.396 33.115 -3.247 1.00 28.97 96 LEU A C 1
ATOM 811 O O . LEU A 1 99 ? 5.587 32.776 -3.087 1.00 29.73 96 LEU A O 1
ATOM 816 N N . LEU A 1 100 ? 3.718 32.889 -4.374 1.00 28.17 97 LEU A N 1
ATOM 817 C CA . LEU A 1 100 ? 4.364 32.230 -5.503 1.00 28.95 97 LEU A CA 1
ATOM 818 C C . LEU A 1 100 ? 5.550 33.020 -6.085 1.00 27.53 97 LEU A C 1
ATOM 819 O O . LEU A 1 100 ? 6.573 32.418 -6.447 1.00 27.72 97 LEU A O 1
ATOM 824 N N . GLN A 1 101 ? 5.420 34.352 -6.171 1.00 28.07 98 GLN A N 1
ATOM 825 C CA . GLN A 1 101 ? 6.504 35.194 -6.585 1.00 28.02 98 GLN A CA 1
ATOM 826 C C . GLN A 1 101 ? 7.722 34.903 -5.698 1.00 28.41 98 GLN A C 1
ATOM 827 O O . GLN A 1 101 ? 8.818 34.657 -6.213 1.00 27.55 98 GLN A O 1
ATOM 833 N N . TYR A 1 102 ? 7.514 34.893 -4.378 1.00 27.05 99 TYR A N 1
ATOM 834 C CA . TYR A 1 102 ? 8.673 34.752 -3.497 1.00 27.21 99 TYR A CA 1
ATOM 835 C C . TYR A 1 102 ? 9.243 33.344 -3.614 1.00 26.42 99 TYR A C 1
ATOM 836 O O . TYR A 1 102 ? 10.452 33.175 -3.617 1.00 27.13 99 TYR A O 1
ATOM 845 N N . ILE A 1 103 ? 8.378 32.346 -3.722 1.00 27.50 100 ILE A N 1
ATOM 846 C CA . ILE A 1 103 ? 8.813 30.981 -3.992 1.00 27.88 100 ILE A CA 1
ATOM 847 C C . ILE A 1 103 ? 9.731 30.908 -5.220 1.00 27.65 100 ILE A C 1
ATOM 848 O O . ILE A 1 103 ? 10.751 30.201 -5.192 1.00 27.73 100 ILE A O 1
ATOM 853 N N . SER A 1 104 ? 9.378 31.624 -6.282 1.00 27.79 101 SER A N 1
ATOM 854 C CA A SER A 1 104 ? 10.196 31.587 -7.481 0.50 27.34 101 SER A CA 1
ATOM 855 C CA B SER A 1 104 ? 10.183 31.628 -7.490 0.50 26.90 101 SER A CA 1
ATOM 856 C C . SER A 1 104 ? 11.574 32.157 -7.178 1.00 27.49 101 SER A C 1
ATOM 857 O O . SER A 1 104 ? 12.578 31.651 -7.696 1.00 28.21 101 SER A O 1
ATOM 862 N N . VAL A 1 105 ? 11.633 33.198 -6.338 1.00 27.35 102 VAL A N 1
ATOM 863 C CA . VAL A 1 105 ? 12.917 33.788 -5.913 1.00 28.27 102 VAL A CA 1
ATOM 864 C C . VAL A 1 105 ? 13.727 32.746 -5.132 1.00 27.87 102 VAL A C 1
ATOM 865 O O . VAL A 1 105 ? 14.911 32.534 -5.409 1.00 28.29 102 VAL A O 1
ATOM 869 N N . LEU A 1 106 ? 13.102 32.109 -4.153 1.00 27.98 103 LEU A N 1
ATOM 870 C CA . LEU A 1 106 ? 13.769 31.016 -3.414 1.00 29.11 103 LEU A CA 1
ATOM 871 C C . LEU A 1 106 ? 14.298 29.896 -4.309 1.00 29.49 103 LEU A C 1
ATOM 872 O O . LEU A 1 106 ? 15.409 29.399 -4.086 1.00 28.40 103 LEU A O 1
ATOM 877 N N . ASP A 1 107 ? 13.530 29.522 -5.329 1.00 30.00 104 ASP A N 1
ATOM 878 C CA . ASP A 1 107 ? 13.912 28.437 -6.238 1.00 31.31 104 ASP A CA 1
ATOM 879 C C . ASP A 1 107 ? 15.183 28.744 -7.021 1.00 32.94 104 ASP A C 1
ATOM 880 O O . ASP A 1 107 ? 15.879 27.832 -7.457 1.00 32.77 104 ASP A O 1
ATOM 885 N N . ARG A 1 108 ? 15.483 30.027 -7.165 1.00 35.82 105 ARG A N 1
ATOM 886 C CA . ARG A 1 108 ? 16.714 30.471 -7.828 1.00 38.32 105 ARG A CA 1
ATOM 887 C C . ARG A 1 108 ? 17.910 30.455 -6.873 1.00 40.36 105 ARG A C 1
ATOM 888 O O . ARG A 1 108 ? 19.070 30.499 -7.313 1.00 41.27 105 ARG A O 1
ATOM 896 N N . ASN A 1 109 ? 17.609 30.383 -5.574 1.00 42.89 106 ASN A N 1
ATOM 897 C CA . ASN A 1 109 ? 18.561 30.416 -4.447 1.00 44.82 106 ASN A CA 1
ATOM 898 C C . ASN A 1 109 ? 18.725 31.803 -3.828 1.00 45.47 106 ASN A C 1
ATOM 899 O O . ASN A 1 109 ? 19.574 32.596 -4.253 1.00 46.71 106 ASN A O 1
#

CATH classification: 1.10.10.10

Radius of gyration: 15.37 Å; Cα contacts (8 Å, |Δi|>4): 102; chains: 1; bounding box: 40×31×46 Å

Solvent-accessible surface area: 7526 Å² total

B-factor: mean 32.44, std 5.68, range [20.2, 60.05]

InterPro domains:
  IPR002577 Helix-turn-helix, HxlR type [PF01638] (29-110)
  IPR002577 Helix-turn-helix, HxlR type [PS51118] (19-117)
  IPR036388 Winged helix-like DNA-binding domain superfamily [G3DSA:1.10.10.10] (7-117)
  IPR036390 Winged helix DNA-binding domain superfamily [SSF46785] (12-108)

Foldseek 3Di:
DWDADDPVDGDTDDPVDDCVVLCPPPPLCLLQVLPDDDDFAALVRSCVSDPPDDSVNSVVSQVVCVVVQQKDWDDDVGIGMHGDPVSCVNVVPVVVVVVVVVVVD

Nearest PDB structures (foldseek):
  3df8-assembly1_A-2  TM=1.006E+00  e=3.164E-17  Thermoplasma volcanium
  3e6m-assembly3_E  TM=6.567E-01  e=4.149E-03  Ruegeria pomeroyi
 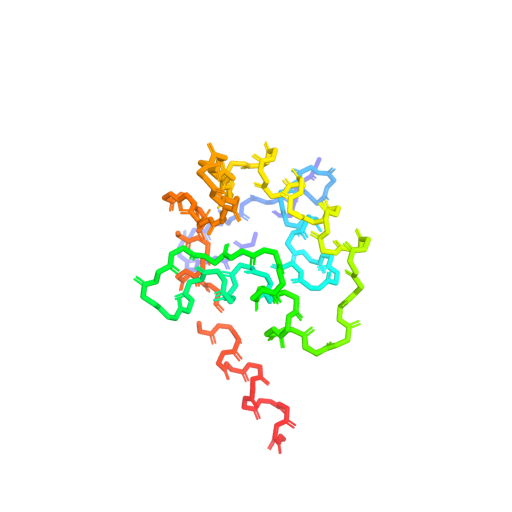 7b0c-assembly1_B  TM=7.227E-01  e=7.927E-03  Streptomyces coelicolor A3(2)
  6pco-assembly1_B  TM=6.900E-01  e=1.096E-02  Bordetella bronchiseptica
  1xmk-assembly1_A  TM=7.219E-01  e=2.543E-02  Homo sapiens

Organism: Thermoplasma volcanium (strain ATCC 51530 / DSM 4299 / JCM 9571 / NBRC 15438 / GSS1) (NCBI:txid273116)